Protein AF-A0A6A4GAV8-F1 (afdb_monomer_lite)

Secondary structure (DSSP, 8-state):
---HHHHHHHTTSTTTHHHHHHHHHHHHTSTTHHHHHHHHHH-TTS-HHHHHHHHHHHHHHHHHH--

Structure (mmCIF, N/CA/C/O backbone):
data_AF-A0A6A4GAV8-F1
#
_entry.id   AF-A0A6A4GAV8-F1
#
loop_
_atom_site.group_PDB
_atom_site.id
_atom_site.type_symbol
_atom_site.label_atom_id
_atom_site.label_alt_id
_atom_site.label_comp_id
_atom_site.label_asym_id
_atom_site.label_entity_id
_atom_site.label_seq_id
_atom_site.pdbx_PDB_ins_code
_atom_site.Cartn_x
_atom_site.Cartn_y
_atom_site.Cartn_z
_atom_site.occupancy
_atom_site.B_iso_or_equiv
_atom_site.auth_seq_id
_atom_site.auth_comp_id
_atom_site.auth_asym_id
_atom_site.auth_atom_id
_atom_site.pdbx_PDB_model_num
ATOM 1 N N . MET A 1 1 ? -12.374 -0.213 -11.462 1.00 47.09 1 MET A N 1
ATOM 2 C CA . MET A 1 1 ? -12.089 0.060 -10.040 1.00 47.09 1 MET A CA 1
ATOM 3 C C . MET A 1 1 ? -11.082 -0.983 -9.619 1.00 47.09 1 MET A C 1
ATOM 5 O O . MET A 1 1 ? -11.432 -2.150 -9.621 1.00 47.09 1 MET A O 1
ATOM 9 N N . ALA A 1 2 ? -9.815 -0.608 -9.468 1.00 49.56 2 ALA A N 1
ATOM 10 C CA . ALA A 1 2 ? -8.765 -1.581 -9.199 1.00 49.56 2 ALA A CA 1
ATOM 11 C C . ALA A 1 2 ? -8.989 -2.206 -7.823 1.00 49.56 2 ALA A C 1
ATOM 13 O O . ALA A 1 2 ? -9.173 -1.475 -6.849 1.00 49.56 2 ALA A O 1
ATOM 14 N N . ASP A 1 3 ? -8.982 -3.535 -7.757 1.00 72.81 3 ASP A N 1
ATOM 15 C CA . ASP A 1 3 ? -9.065 -4.300 -6.519 1.00 72.81 3 ASP A CA 1
ATOM 16 C C . ASP A 1 3 ? -7.810 -4.054 -5.667 1.00 72.81 3 ASP A C 1
ATOM 18 O O . ASP A 1 3 ? -6.879 -4.855 -5.617 1.00 72.81 3 ASP A O 1
ATOM 22 N N . LEU A 1 4 ? -7.781 -2.910 -4.986 1.00 72.88 4 LEU A N 1
ATOM 23 C CA . LEU A 1 4 ? -6.772 -2.519 -4.004 1.00 72.88 4 LEU A CA 1
ATOM 24 C C . LEU A 1 4 ? -6.542 -3.624 -2.947 1.00 72.88 4 LEU A C 1
ATOM 26 O O . LEU A 1 4 ? -5.379 -3.898 -2.647 1.00 72.88 4 LEU A O 1
ATOM 30 N N . PRO A 1 5 ? -7.578 -4.348 -2.459 1.00 75.44 5 PRO A N 1
ATOM 31 C CA . PRO A 1 5 ? -7.383 -5.527 -1.616 1.00 75.44 5 PRO A CA 1
ATOM 32 C C . PRO A 1 5 ? -6.583 -6.638 -2.307 1.00 75.44 5 PRO A C 1
ATOM 34 O O . PRO A 1 5 ? -5.677 -7.198 -1.697 1.00 75.44 5 PRO A O 1
ATOM 37 N N . ASN A 1 6 ? -6.861 -6.930 -3.582 1.00 77.50 6 ASN A N 1
ATOM 38 C CA . ASN A 1 6 ? -6.140 -7.963 -4.332 1.00 77.50 6 ASN A CA 1
ATOM 39 C C . ASN A 1 6 ? -4.704 -7.550 -4.646 1.00 77.50 6 ASN A C 1
ATOM 41 O O . ASN A 1 6 ? -3.820 -8.397 -4.605 1.00 77.50 6 ASN A O 1
ATOM 45 N N . LEU A 1 7 ? -4.439 -6.268 -4.910 1.00 78.19 7 LEU A N 1
ATOM 46 C CA . LEU A 1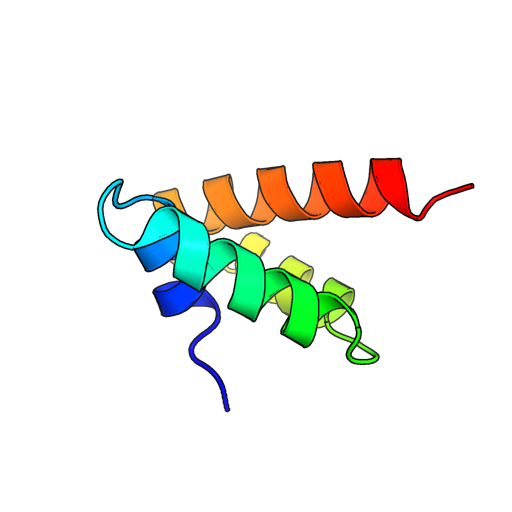 7 ? -3.070 -5.766 -5.074 1.00 78.19 7 LEU A CA 1
ATOM 47 C C . LEU A 1 7 ? -2.281 -5.850 -3.764 1.00 78.19 7 LEU A C 1
ATOM 49 O O . LEU A 1 7 ? -1.115 -6.237 -3.769 1.00 78.19 7 LEU A O 1
ATOM 53 N N . LEU A 1 8 ? -2.922 -5.554 -2.632 1.00 77.88 8 LEU A N 1
ATOM 54 C CA . LEU A 1 8 ? -2.329 -5.720 -1.304 1.00 77.88 8 LEU A CA 1
ATOM 55 C C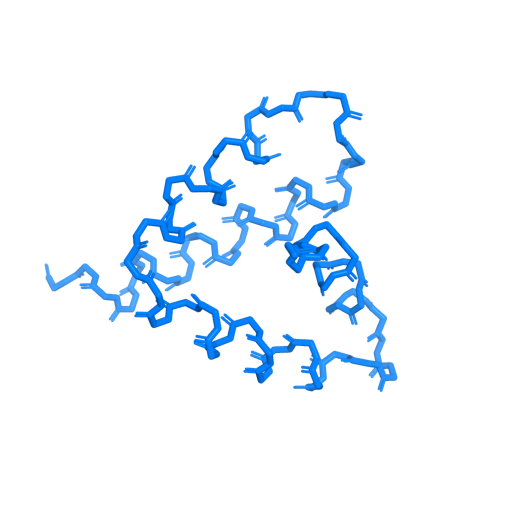 . LEU A 1 8 ? -2.089 -7.199 -0.952 1.00 77.88 8 LEU A C 1
ATOM 57 O O . LEU A 1 8 ? -1.083 -7.508 -0.317 1.00 77.88 8 LEU A O 1
ATOM 61 N N . LEU A 1 9 ? -2.963 -8.113 -1.387 1.00 78.62 9 LEU A N 1
ATOM 62 C CA . LEU A 1 9 ? -2.748 -9.563 -1.284 1.00 78.62 9 LEU A CA 1
ATOM 63 C C . LEU A 1 9 ? -1.620 -10.044 -2.202 1.00 78.62 9 LEU A C 1
ATOM 65 O O . LEU A 1 9 ? -0.753 -10.791 -1.765 1.00 78.62 9 LEU A O 1
ATOM 69 N N . ALA A 1 10 ? -1.569 -9.561 -3.440 1.00 79.12 10 ALA A N 1
ATOM 70 C CA . ALA A 1 10 ? -0.496 -9.866 -4.383 1.00 79.12 10 ALA A CA 1
ATOM 71 C C . ALA A 1 10 ? 0.863 -9.304 -3.924 1.00 79.12 10 ALA A C 1
ATOM 73 O O . ALA A 1 10 ? 1.912 -9.831 -4.285 1.00 79.12 10 ALA A O 1
ATOM 74 N N . SER A 1 11 ? 0.868 -8.258 -3.095 1.00 78.69 11 SER A N 1
ATOM 75 C CA . SER A 1 11 ? 2.076 -7.753 -2.434 1.00 78.69 11 SER A CA 1
ATOM 76 C C . SER A 1 11 ? 2.609 -8.703 -1.353 1.00 78.69 11 SER A C 1
ATOM 78 O O . SER A 1 11 ? 3.793 -8.620 -1.016 1.00 78.69 11 SER A O 1
ATOM 80 N N . LEU A 1 12 ? 1.754 -9.555 -0.781 1.00 78.62 12 LEU A N 1
ATOM 81 C CA . LEU A 1 12 ? 2.130 -10.530 0.244 1.00 78.62 12 LEU A CA 1
ATOM 82 C C . LEU A 1 12 ? 2.707 -11.812 -0.368 1.00 78.62 12 LEU A C 1
ATOM 84 O O . LEU A 1 12 ? 3.462 -12.512 0.305 1.00 78.62 12 LEU A O 1
ATOM 88 N N . ASP A 1 13 ? 2.391 -12.099 -1.631 1.00 80.69 13 ASP A N 1
ATOM 89 C CA . ASP A 1 13 ? 2.944 -13.238 -2.353 1.00 80.69 13 ASP A CA 1
ATOM 90 C C . ASP A 1 13 ? 4.322 -12.886 -2.960 1.00 80.69 13 ASP A C 1
ATOM 92 O O . ASP A 1 13 ? 4.456 -11.888 -3.681 1.00 80.69 13 ASP A O 1
ATOM 96 N N . PRO A 1 14 ? 5.381 -13.668 -2.677 1.00 76.88 14 PRO A N 1
ATOM 97 C CA . PRO A 1 14 ? 6.736 -13.381 -3.144 1.00 76.88 14 PRO A CA 1
ATOM 98 C C . PRO A 1 14 ? 6.875 -13.381 -4.672 1.00 76.88 14 PRO A C 1
ATOM 100 O O . PRO A 1 14 ? 7.740 -12.673 -5.191 1.00 76.88 14 PRO A O 1
ATOM 103 N N . SER A 1 15 ? 6.030 -14.122 -5.394 1.00 79.81 15 SER A N 1
ATOM 104 C CA . SER A 1 15 ? 6.062 -14.185 -6.857 1.00 79.81 15 SER A CA 1
ATOM 105 C C . SER A 1 15 ? 5.478 -12.928 -7.505 1.00 79.81 15 SER A C 1
ATOM 107 O O . SER A 1 15 ? 5.971 -12.493 -8.545 1.00 79.81 15 SER A O 1
ATOM 109 N N . THR A 1 16 ? 4.474 -12.302 -6.883 1.00 81.31 16 THR A N 1
ATOM 110 C CA . THR A 1 16 ? 3.781 -11.122 -7.437 1.00 81.31 16 THR A CA 1
ATOM 111 C C . THR A 1 16 ? 4.156 -9.802 -6.765 1.00 81.31 16 THR A C 1
ATOM 113 O O . THR A 1 16 ? 3.762 -8.736 -7.244 1.00 81.31 16 THR A O 1
ATOM 116 N N . ARG A 1 17 ? 4.983 -9.840 -5.711 1.00 78.38 17 ARG A N 1
ATOM 117 C CA . ARG A 1 17 ? 5.368 -8.679 -4.897 1.00 78.38 17 ARG A CA 1
ATOM 118 C C . ARG A 1 17 ? 5.832 -7.464 -5.702 1.00 78.38 17 ARG A C 1
ATOM 120 O O . ARG A 1 17 ? 5.307 -6.373 -5.506 1.00 78.38 17 ARG A O 1
ATOM 127 N N . LYS A 1 18 ? 6.788 -7.640 -6.623 1.00 79.94 18 LYS A N 1
ATOM 128 C CA . LYS A 1 18 ? 7.351 -6.524 -7.413 1.00 79.94 18 LYS A CA 1
ATOM 129 C C . LYS A 1 18 ? 6.304 -5.842 -8.288 1.00 79.94 18 LYS A C 1
ATOM 131 O O . LYS A 1 18 ? 6.281 -4.619 -8.389 1.00 79.94 18 LYS A O 1
ATOM 136 N N . GLN A 1 19 ? 5.448 -6.637 -8.920 1.00 80.44 19 GLN A N 1
ATOM 137 C CA . GLN A 1 19 ? 4.422 -6.128 -9.821 1.00 80.44 19 GLN A CA 1
ATOM 138 C C . GLN A 1 19 ? 3.295 -5.449 -9.037 1.00 80.44 19 GLN A C 1
ATOM 140 O O . GLN A 1 19 ? 2.807 -4.395 -9.438 1.00 80.44 19 GLN A O 1
ATOM 145 N N . ALA A 1 20 ? 2.944 -5.996 -7.871 1.00 80.56 20 ALA A N 1
ATOM 146 C CA . ALA A 1 20 ? 2.019 -5.371 -6.937 1.00 80.56 20 ALA A CA 1
ATOM 147 C C . ALA A 1 20 ? 2.546 -4.027 -6.408 1.00 80.56 20 ALA A C 1
ATOM 149 O O . ALA A 1 20 ? 1.793 -3.058 -6.395 1.00 80.56 20 ALA A O 1
ATOM 150 N N . GLU A 1 21 ? 3.830 -3.927 -6.042 1.00 80.12 21 GLU A N 1
ATOM 151 C CA . GLU A 1 21 ? 4.447 -2.660 -5.616 1.00 80.12 21 GLU A CA 1
ATOM 152 C C . GLU A 1 21 ? 4.480 -1.614 -6.736 1.00 80.12 21 GLU A C 1
ATOM 154 O O . GLU A 1 21 ? 4.168 -0.451 -6.485 1.00 80.12 21 GLU A O 1
ATOM 159 N N . GLN A 1 22 ? 4.806 -2.002 -7.974 1.00 82.06 22 GLN A N 1
ATOM 160 C CA . GLN A 1 22 ? 4.763 -1.080 -9.116 1.00 82.06 22 GLN A CA 1
ATOM 161 C C . GLN A 1 22 ? 3.352 -0.546 -9.362 1.00 82.06 22 GLN A C 1
ATOM 163 O O . GLN A 1 22 ? 3.170 0.662 -9.508 1.00 82.06 22 GLN A O 1
ATOM 168 N N . ASN A 1 23 ? 2.353 -1.430 -9.343 1.00 81.81 23 ASN A N 1
ATOM 169 C CA . ASN A 1 23 ? 0.957 -1.031 -9.474 1.00 81.81 23 ASN A CA 1
ATOM 170 C C . ASN A 1 23 ? 0.540 -0.114 -8.319 1.00 81.81 23 ASN A C 1
ATOM 172 O O . ASN A 1 23 ? -0.017 0.949 -8.566 1.00 81.81 23 ASN A O 1
ATOM 176 N N . LEU A 1 24 ? 0.848 -0.475 -7.068 1.00 80.25 24 LEU A N 1
ATOM 177 C CA . LEU A 1 24 ? 0.533 0.340 -5.891 1.00 80.25 24 LEU A CA 1
ATOM 178 C C . LEU A 1 24 ? 1.175 1.726 -5.963 1.00 80.25 24 LEU A C 1
ATOM 180 O O . LEU A 1 24 ? 0.507 2.704 -5.649 1.00 80.25 24 LEU A O 1
ATOM 184 N N . ASN A 1 25 ? 2.419 1.832 -6.433 1.00 81.12 25 ASN A N 1
ATOM 185 C CA . ASN A 1 25 ? 3.071 3.125 -6.623 1.00 81.12 25 ASN A CA 1
ATOM 186 C C . ASN A 1 25 ? 2.387 3.962 -7.709 1.00 81.12 25 ASN A C 1
ATOM 188 O O . ASN A 1 25 ? 2.115 5.133 -7.455 1.00 81.12 25 ASN A O 1
ATOM 192 N N . ALA A 1 26 ? 2.017 3.372 -8.849 1.00 81.31 26 ALA A N 1
ATOM 193 C CA . ALA A 1 26 ? 1.239 4.071 -9.874 1.00 81.31 26 ALA A CA 1
ATOM 194 C C . ALA A 1 26 ? -0.136 4.531 -9.342 1.00 81.31 26 ALA A C 1
ATOM 196 O O . ALA A 1 26 ? -0.568 5.652 -9.599 1.00 81.31 26 ALA A O 1
ATOM 197 N N . TYR A 1 27 ? -0.804 3.708 -8.525 1.00 79.06 27 TYR A N 1
ATOM 198 C CA . TYR A 1 27 ? -2.054 4.093 -7.858 1.00 79.06 27 TYR A CA 1
ATOM 199 C C . TYR A 1 27 ? -1.843 5.156 -6.772 1.00 79.06 27 TYR A C 1
ATOM 201 O O . TYR A 1 27 ? -2.715 5.997 -6.569 1.00 79.06 27 TYR A O 1
ATOM 209 N N . SER A 1 28 ? -0.687 5.175 -6.105 1.00 77.62 28 SER A N 1
ATOM 210 C CA . SER A 1 28 ? -0.363 6.160 -5.066 1.00 77.62 28 SER A CA 1
ATOM 211 C C . SER A 1 28 ? -0.218 7.590 -5.590 1.00 77.62 28 SER A C 1
ATOM 213 O O . SER A 1 28 ? -0.274 8.553 -4.821 1.00 77.62 28 SER A O 1
ATOM 215 N N . GLU A 1 29 ? 0.013 7.751 -6.891 1.00 78.94 29 GLU A N 1
ATOM 216 C CA . GLU A 1 29 ? 0.052 9.049 -7.569 1.00 78.94 29 GLU A CA 1
ATOM 217 C C . GLU A 1 29 ? -1.354 9.611 -7.820 1.00 78.94 29 GLU A C 1
ATOM 219 O O . GLU A 1 29 ? -1.506 10.812 -8.039 1.00 78.94 29 GLU A O 1
ATOM 224 N N . GLN A 1 30 ? -2.398 8.781 -7.719 1.00 79.44 30 GLN A N 1
ATOM 225 C CA . GLN A 1 30 ? -3.774 9.234 -7.877 1.00 79.44 30 GLN A CA 1
ATOM 226 C C . GLN A 1 30 ? -4.257 10.026 -6.657 1.00 79.44 30 GLN A C 1
ATOM 228 O O . GLN A 1 30 ? -4.063 9.659 -5.493 1.00 79.44 30 GLN A O 1
ATOM 233 N N . GLN A 1 31 ? -4.949 11.129 -6.936 1.00 73.38 31 GLN A N 1
ATOM 234 C CA . GLN A 1 31 ? -5.523 11.993 -5.914 1.00 73.38 31 GLN A CA 1
ATOM 235 C C . GLN A 1 31 ? -6.627 11.242 -5.148 1.00 73.38 31 GLN A C 1
ATOM 237 O O . GLN A 1 31 ? -7.514 10.643 -5.748 1.00 73.38 31 GLN A O 1
ATOM 242 N N . GLY A 1 32 ? -6.562 11.240 -3.813 1.00 75.62 32 GLY A N 1
ATOM 243 C CA . GLY A 1 32 ? -7.523 10.518 -2.961 1.00 75.62 32 GLY A CA 1
ATOM 244 C C . GLY A 1 32 ? -7.180 9.049 -2.673 1.00 75.62 32 GLY A C 1
ATOM 245 O O . GLY A 1 32 ? -7.922 8.391 -1.938 1.00 75.62 32 GLY A O 1
ATOM 246 N N . PHE A 1 33 ? -6.041 8.545 -3.166 1.00 80.88 33 PHE A N 1
ATOM 247 C CA . PHE A 1 33 ? -5.555 7.192 -2.869 1.00 80.88 33 PHE A CA 1
ATOM 248 C C . PHE A 1 33 ? -5.374 6.944 -1.363 1.00 80.88 33 PHE A C 1
ATOM 250 O O . PHE A 1 33 ? -5.800 5.917 -0.846 1.00 80.88 33 PHE A O 1
ATOM 257 N N . LEU A 1 34 ? -4.798 7.908 -0.635 1.00 77.56 34 LEU A N 1
ATOM 258 C CA . LEU A 1 34 ? -4.601 7.815 0.818 1.00 77.56 34 LEU A CA 1
ATOM 259 C C . LEU A 1 34 ? -5.923 7.650 1.577 1.00 77.56 34 LEU A C 1
ATOM 261 O O . LEU A 1 34 ? -6.006 6.823 2.478 1.00 77.56 34 LEU A O 1
ATOM 265 N N . SER A 1 35 ? -6.962 8.393 1.193 1.00 81.31 35 SER A N 1
ATOM 266 C CA . SER A 1 35 ? -8.291 8.294 1.806 1.00 81.31 35 SER A CA 1
ATOM 267 C C . SER A 1 35 ? -8.952 6.945 1.512 1.00 81.31 35 SER A C 1
ATOM 269 O O . SER A 1 35 ? -9.553 6.355 2.406 1.00 81.31 35 SER A O 1
ATOM 271 N N . HIS A 1 36 ? -8.788 6.423 0.291 1.00 80.62 36 HIS A N 1
ATOM 272 C CA . HIS A 1 36 ? -9.246 5.078 -0.072 1.00 80.62 36 HIS A CA 1
ATOM 273 C C . HIS A 1 36 ? -8.504 3.985 0.705 1.00 80.62 36 HIS A C 1
ATOM 275 O O . HIS A 1 36 ? -9.132 3.069 1.231 1.00 80.62 36 HIS A O 1
ATOM 281 N N . LEU A 1 37 ? -7.180 4.101 0.825 1.00 80.62 37 LEU A N 1
ATOM 282 C CA . LEU A 1 37 ? -6.356 3.170 1.591 1.00 80.62 37 LEU A CA 1
ATOM 283 C C . LEU A 1 37 ? -6.730 3.195 3.078 1.00 80.62 37 LEU A C 1
ATOM 285 O O . LEU A 1 37 ? -6.835 2.144 3.704 1.00 80.62 37 LEU A O 1
ATOM 289 N N . LEU A 1 38 ? -6.985 4.381 3.634 1.00 81.38 38 LEU A N 1
ATOM 290 C CA . LEU A 1 38 ? -7.424 4.540 5.017 1.00 81.38 38 LEU A CA 1
ATOM 291 C C . LEU A 1 38 ? -8.797 3.893 5.246 1.00 81.38 38 LEU A C 1
ATOM 293 O O . LEU A 1 38 ? -8.953 3.131 6.196 1.00 81.38 38 LEU A O 1
ATOM 297 N N . GLY A 1 39 ? -9.765 4.141 4.357 1.00 83.12 39 GLY A N 1
ATOM 298 C CA . GLY A 1 39 ? -11.088 3.512 4.425 1.00 83.12 39 GLY A CA 1
ATOM 299 C C . GLY A 1 39 ? -11.001 1.985 4.422 1.00 83.12 39 GLY A C 1
ATOM 300 O O . GLY A 1 39 ? -11.662 1.321 5.215 1.00 83.12 39 GLY A O 1
ATOM 301 N N . LEU A 1 40 ? -10.097 1.436 3.613 1.00 81.19 40 LEU A N 1
ATOM 302 C CA . LEU A 1 40 ? -9.860 -0.001 3.494 1.00 81.19 40 LEU A CA 1
ATOM 303 C C . LEU A 1 40 ? -9.178 -0.606 4.735 1.00 81.19 40 LEU A C 1
ATOM 305 O O . LEU A 1 40 ? -9.478 -1.730 5.125 1.00 81.19 40 LEU A O 1
ATOM 309 N N . VAL A 1 41 ? -8.285 0.138 5.392 1.00 80.38 41 VAL A N 1
ATOM 310 C CA . VAL A 1 41 ? -7.634 -0.284 6.647 1.00 80.38 41 VAL A CA 1
ATOM 311 C C . VAL A 1 41 ? -8.597 -0.236 7.844 1.00 80.38 41 VAL A C 1
ATOM 313 O O . VAL A 1 41 ? -8.500 -1.074 8.753 1.00 80.38 41 VAL A O 1
ATOM 316 N N . ILE A 1 42 ? -9.509 0.743 7.854 1.00 84.00 42 ILE A N 1
ATOM 317 C CA . ILE A 1 42 ? -10.519 0.930 8.905 1.00 84.00 42 ILE A CA 1
ATOM 318 C C . ILE A 1 42 ? -11.641 -0.108 8.787 1.00 84.00 42 ILE A C 1
ATOM 320 O O . ILE A 1 42 ? -12.163 -0.541 9.817 1.00 84.00 42 ILE A O 1
ATOM 324 N N . ASP A 1 43 ? -11.982 -0.541 7.571 1.00 83.62 43 ASP A N 1
ATOM 325 C CA . ASP A 1 43 ? -12.999 -1.568 7.343 1.00 83.62 43 ASP A CA 1
ATOM 326 C C . ASP A 1 43 ? -12.590 -2.908 7.979 1.00 83.62 43 ASP A C 1
ATOM 328 O O . ASP A 1 43 ? -11.670 -3.602 7.540 1.00 83.62 43 ASP A O 1
ATOM 332 N N . GLN A 1 44 ? -13.292 -3.278 9.051 1.00 76.38 44 GLN A N 1
ATOM 333 C CA . GLN A 1 44 ? -13.038 -4.505 9.804 1.00 76.38 44 GLN A CA 1
ATOM 334 C C . GLN A 1 44 ? -13.557 -5.762 9.097 1.00 76.38 44 GLN A C 1
ATOM 336 O O . GLN A 1 44 ? -13.165 -6.861 9.487 1.00 76.38 44 GLN A O 1
ATOM 341 N N . SER A 1 45 ? -14.392 -5.613 8.062 1.00 80.25 45 SER A N 1
ATOM 342 C CA . SER A 1 45 ? -14.865 -6.732 7.234 1.00 80.25 45 SER A CA 1
ATOM 343 C C . SER A 1 45 ? -13.780 -7.246 6.287 1.00 80.25 45 SER A C 1
ATOM 345 O O . SER A 1 45 ? -13.887 -8.353 5.761 1.00 80.25 45 SER A O 1
ATOM 347 N N . GLN A 1 46 ? -12.723 -6.458 6.066 1.00 74.06 46 GLN A 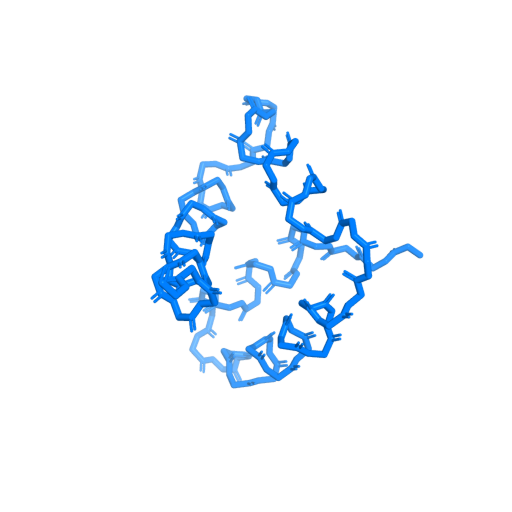N 1
ATOM 348 C CA . GLN A 1 46 ? -11.602 -6.839 5.215 1.00 74.06 46 GLN A CA 1
ATOM 349 C C . GLN A 1 46 ? -10.653 -7.812 5.914 1.00 74.06 46 GLN A C 1
ATOM 351 O O . GLN A 1 46 ? -10.466 -7.804 7.135 1.00 74.06 46 GLN A O 1
ATOM 356 N N . ASN A 1 47 ? -9.985 -8.634 5.105 1.00 79.00 47 ASN A N 1
ATOM 357 C CA . ASN A 1 47 ? -9.020 -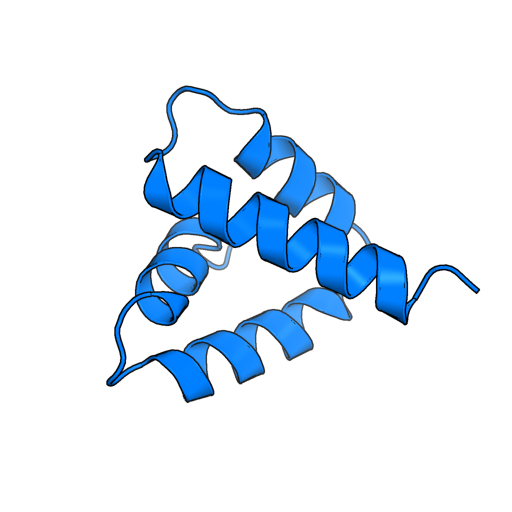9.610 5.588 1.00 79.00 47 ASN A CA 1
ATOM 358 C C . ASN A 1 47 ? -7.910 -8.926 6.410 1.00 79.00 47 ASN A C 1
ATOM 360 O O . ASN A 1 47 ? -7.334 -7.912 6.005 1.00 79.00 47 ASN A O 1
ATOM 364 N N . ARG A 1 48 ? -7.569 -9.510 7.563 1.00 81.00 48 ARG A N 1
ATOM 365 C CA . ARG A 1 48 ? -6.548 -8.974 8.474 1.00 81.00 48 ARG A CA 1
ATOM 366 C C . ARG A 1 48 ? -5.207 -8.725 7.775 1.00 81.00 48 ARG A C 1
ATOM 368 O O . ARG A 1 48 ? -4.551 -7.731 8.081 1.00 81.00 48 ARG A O 1
ATOM 375 N N . SER A 1 49 ? -4.823 -9.583 6.830 1.00 81.00 49 SER A N 1
ATOM 376 C CA . SER A 1 49 ? -3.580 -9.452 6.061 1.00 81.00 49 SER A CA 1
ATOM 377 C C . SER A 1 49 ? -3.573 -8.205 5.178 1.00 81.00 49 SER A C 1
ATOM 379 O O . SER A 1 49 ? -2.565 -7.509 5.118 1.00 81.00 49 SER A O 1
ATOM 381 N N . VAL A 1 50 ? -4.717 -7.879 4.569 1.00 82.62 50 VAL A N 1
ATOM 382 C CA . VAL A 1 50 ? -4.904 -6.676 3.744 1.00 82.62 50 VAL A CA 1
ATOM 383 C C . VAL A 1 50 ? -4.853 -5.413 4.601 1.00 82.62 50 VAL A C 1
ATOM 385 O O . VAL A 1 50 ? -4.214 -4.431 4.232 1.00 82.62 50 VAL A O 1
ATOM 388 N N . ARG A 1 51 ? -5.469 -5.443 5.788 1.00 83.44 51 ARG A N 1
ATOM 389 C CA . ARG A 1 51 ? -5.418 -4.318 6.735 1.00 83.44 51 ARG A CA 1
ATOM 390 C C . ARG A 1 51 ? -3.997 -4.056 7.231 1.00 83.44 51 ARG A C 1
ATOM 392 O O . ARG A 1 51 ? -3.581 -2.902 7.327 1.00 83.44 51 ARG A O 1
ATOM 399 N N . LEU A 1 52 ? -3.245 -5.114 7.534 1.00 83.06 52 LEU A N 1
ATOM 400 C C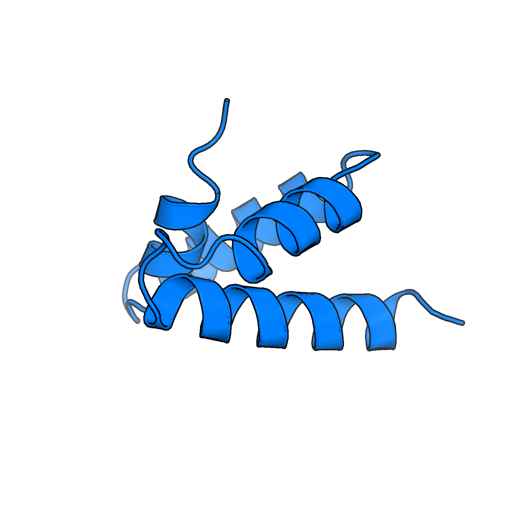A . LEU A 1 52 ? -1.846 -5.019 7.955 1.00 83.06 52 LEU A CA 1
ATOM 401 C C . LEU A 1 52 ? -0.951 -4.472 6.842 1.00 83.06 52 LEU A C 1
ATOM 403 O O . LEU A 1 52 ? -0.230 -3.503 7.078 1.00 83.06 52 LEU A O 1
ATOM 407 N N . SER A 1 53 ? -1.014 -5.044 5.636 1.00 83.88 53 SER A N 1
ATOM 408 C CA . SER A 1 53 ? -0.210 -4.565 4.506 1.00 83.88 53 SER A CA 1
ATOM 409 C C . SER A 1 53 ? -0.583 -3.133 4.117 1.00 83.88 53 SER A C 1
ATOM 411 O O . SER A 1 53 ? 0.308 -2.303 3.937 1.00 83.88 53 SER A O 1
ATOM 413 N N . GLY A 1 54 ? -1.878 -2.801 4.115 1.00 85.94 54 GLY A N 1
ATOM 414 C CA . GLY A 1 54 ? -2.378 -1.443 3.902 1.00 85.94 54 GLY A CA 1
ATOM 415 C C . GLY A 1 54 ? -1.872 -0.450 4.951 1.00 85.94 54 GLY A C 1
ATOM 416 O O . GLY A 1 54 ? -1.416 0.632 4.594 1.00 85.94 54 GLY A O 1
ATOM 417 N N . SER A 1 55 ? -1.857 -0.830 6.234 1.00 83.88 55 SER A N 1
ATOM 418 C CA . SER A 1 55 ? -1.339 0.014 7.328 1.00 83.88 55 SER A CA 1
ATOM 419 C C . SER A 1 55 ? 0.166 0.262 7.210 1.00 83.88 55 SER A C 1
ATOM 421 O O . SER A 1 55 ? 0.636 1.377 7.439 1.00 83.88 55 SER A O 1
ATOM 423 N N . ILE A 1 56 ? 0.934 -0.770 6.843 1.00 86.06 56 ILE A N 1
ATOM 424 C CA . ILE A 1 56 ? 2.384 -0.662 6.627 1.00 86.06 56 ILE A CA 1
ATOM 425 C C . ILE A 1 56 ? 2.672 0.236 5.422 1.00 86.06 56 ILE A C 1
ATOM 427 O O . ILE A 1 56 ? 3.526 1.120 5.509 1.00 86.06 56 ILE A O 1
ATOM 431 N N . TYR A 1 57 ? 1.945 0.044 4.320 1.00 84.50 57 TYR A N 1
ATOM 432 C CA . TYR A 1 57 ? 2.099 0.861 3.120 1.00 84.50 57 TYR A CA 1
ATOM 433 C C . TYR A 1 57 ? 1.740 2.325 3.390 1.00 84.50 57 TYR A C 1
ATOM 435 O O . TYR A 1 57 ? 2.521 3.213 3.057 1.00 84.50 57 TYR A O 1
ATOM 443 N N . LEU A 1 58 ? 0.625 2.574 4.086 1.00 83.12 58 LEU A N 1
ATOM 444 C CA . LEU A 1 58 ? 0.199 3.911 4.499 1.00 83.12 58 LEU A CA 1
ATOM 445 C C . LEU A 1 58 ? 1.266 4.592 5.363 1.00 83.12 58 LEU A C 1
ATOM 447 O O . LEU A 1 58 ? 1.672 5.706 5.053 1.00 83.12 58 LEU A O 1
ATOM 451 N N . LYS A 1 59 ? 1.804 3.901 6.377 1.00 85.75 59 LYS A N 1
ATOM 452 C CA . LYS A 1 59 ? 2.914 4.411 7.200 1.00 85.75 59 LYS A CA 1
ATOM 453 C C . LYS A 1 59 ? 4.132 4.793 6.351 1.00 85.75 59 LYS A C 1
ATOM 455 O O . LYS A 1 59 ? 4.726 5.845 6.584 1.00 85.75 59 LYS A O 1
ATOM 460 N N . ASN A 1 60 ? 4.523 3.946 5.401 1.00 85.25 60 ASN A N 1
ATOM 461 C CA . ASN A 1 60 ? 5.696 4.183 4.558 1.00 85.25 60 ASN A CA 1
ATOM 462 C C . ASN A 1 60 ? 5.484 5.361 3.600 1.00 85.25 60 ASN A C 1
ATOM 464 O O . ASN A 1 60 ? 6.365 6.212 3.487 1.00 85.25 60 ASN A O 1
ATOM 468 N N . ILE A 1 61 ? 4.310 5.452 2.967 1.00 81.75 61 ILE A N 1
ATOM 469 C CA . ILE A 1 61 ? 3.942 6.587 2.112 1.00 81.75 61 ILE A CA 1
ATOM 470 C C . ILE A 1 61 ? 3.887 7.879 2.910 1.00 81.75 61 ILE A C 1
ATOM 472 O O . ILE A 1 61 ? 4.455 8.876 2.471 1.00 81.75 61 ILE A O 1
ATOM 476 N N . SER A 1 62 ? 3.243 7.867 4.080 1.00 80.81 62 SER A N 1
ATOM 477 C CA . SER A 1 62 ? 3.188 9.036 4.950 1.00 80.81 62 SER A CA 1
ATOM 478 C C . SER A 1 62 ? 4.603 9.458 5.319 1.00 80.81 62 SER A C 1
ATOM 480 O O . SER A 1 62 ? 4.955 10.602 5.102 1.00 80.81 62 SER A O 1
ATOM 482 N N . LYS A 1 63 ? 5.480 8.539 5.732 1.00 80.69 63 LYS A N 1
ATOM 483 C CA . LYS A 1 63 ? 6.880 8.884 6.019 1.00 80.69 63 LYS A CA 1
ATOM 484 C C . LYS A 1 63 ? 7.643 9.435 4.802 1.00 80.69 63 LYS A C 1
ATOM 486 O O . LYS A 1 63 ? 8.535 10.251 4.978 1.00 80.69 63 LYS A O 1
ATOM 491 N N . SER A 1 64 ? 7.334 8.978 3.588 1.00 78.31 64 SER A N 1
ATOM 492 C CA . SER A 1 64 ? 8.047 9.390 2.371 1.00 78.31 64 SER A CA 1
ATOM 493 C C . SER A 1 64 ? 7.533 10.694 1.754 1.00 78.31 64 SER A C 1
ATOM 495 O O . SER A 1 64 ? 8.294 11.346 1.043 1.00 78.31 64 SER A O 1
ATOM 497 N N . ARG A 1 65 ? 6.253 11.040 1.943 1.00 75.81 65 ARG A N 1
ATOM 498 C CA . ARG A 1 65 ? 5.613 12.225 1.337 1.00 75.81 65 ARG A CA 1
ATOM 499 C C . ARG A 1 65 ? 5.284 13.332 2.338 1.00 75.81 65 ARG A C 1
ATOM 501 O O . ARG A 1 65 ? 5.011 14.451 1.917 1.00 75.81 65 ARG A O 1
ATOM 508 N N . TRP A 1 66 ? 5.280 13.033 3.633 1.00 66.38 66 TRP A N 1
ATOM 509 C CA . TRP A 1 66 ? 5.103 14.019 4.695 1.00 66.38 66 TRP A CA 1
ATOM 510 C C . TRP A 1 66 ? 6.469 14.646 4.985 1.00 66.38 66 TRP A C 1
ATOM 512 O O . TRP A 1 66 ? 7.258 14.096 5.751 1.00 66.38 66 TRP A O 1
ATOM 522 N N . LEU A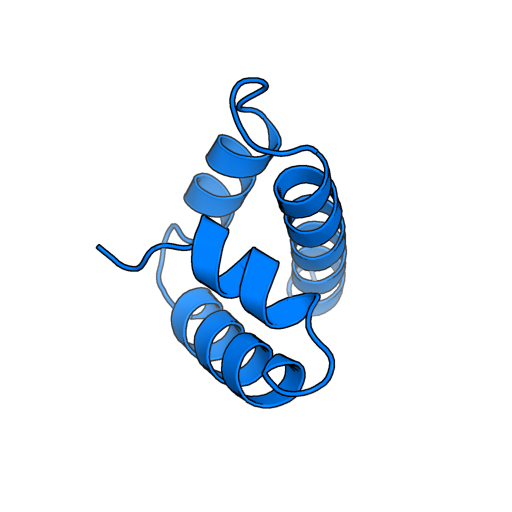 1 67 ? 6.758 15.724 4.250 1.00 47.56 67 LEU A N 1
ATOM 523 C CA . LEU A 1 67 ? 7.882 16.638 4.478 1.00 47.56 67 LEU A CA 1
ATOM 524 C C . LEU A 1 67 ? 7.927 17.123 5.934 1.00 47.56 67 LEU A C 1
ATOM 526 O O . LEU A 1 67 ? 6.841 17.431 6.481 1.00 47.56 67 LEU A O 1
#

Sequence (67 aa):
MADLPNLLLASLDPSTRKQAEQNLNAYSEQQGFLSHLLGLVIDQSQNRSVRLSGSIYLKNISKSRWL

Organism: NCBI:txid1447944

Foldseek 3Di:
DDPLLVLLVLCVDPVSVVVSVVVVVVLVPDDCSLVVLVVQLPPPVHDPSSNVSSVVVSVVVCVVPVD

pLDDT: mean 78.51, std 7.42, range [47.09, 86.06]

Radius of gyration: 11.2 Å; chains: 1; bounding box: 23×31×20 Å

InterPro domains:
  IPR001494 Importin-beta, N-terminal domain [PF03810] (20-66)
  IPR001494 Importin-beta, N-terminal domain [PS50166] (20-67)
  IPR011989 Armadillo-like helical [G3DSA:1.25.10.10] (1-67)
  IPR016024 Armadillo-type fold [SSF48371] (6-66)